Protein AF-A0A416MDM2-F1 (afdb_monomer_lite)

Sequence (92 aa):
MLSSFIDELPDDKDEFDVSVTRFFTDKKTKIMKEQTQVYHYMNPSKNIPHFKPLLDGKHLCVVQFRVLKIKTAPNTFEYIITNLPFSFDIND

Radius of gyration: 14.43 Å; chains: 1; bounding box: 38×26×38 Å

Foldseek 3Di:
DVVLCVVVDPPVDQKDKDKAKEKEFCDDDPVLVVCSPRYDYDPPVPDFPPVVVQCVPHGIDMAIKMWIWARPDVVDIDIDIGRGDPGDDPVD

Structure (mmCIF, N/CA/C/O backbone):
data_AF-A0A416MDM2-F1
#
_entry.id   AF-A0A416MDM2-F1
#
loop_
_atom_site.group_PDB
_atom_site.id
_atom_site.type_symbol
_atom_site.label_atom_id
_atom_site.label_alt_id
_atom_site.label_comp_id
_atom_site.label_asym_id
_atom_site.label_entity_id
_atom_site.label_seq_id
_atom_site.pdbx_PDB_ins_code
_atom_site.Cartn_x
_atom_site.Cartn_y
_atom_site.Cartn_z
_atom_site.occupancy
_atom_site.B_iso_or_equiv
_atom_site.auth_seq_id
_atom_site.auth_comp_id
_atom_site.auth_asym_id
_atom_site.auth_atom_id
_atom_site.pdbx_PDB_model_num
ATOM 1 N N . MET A 1 1 ? 5.781 6.316 1.324 1.00 58.03 1 MET A N 1
ATOM 2 C CA . MET A 1 1 ? 4.760 5.332 0.905 1.00 58.03 1 MET A CA 1
ATOM 3 C C . MET A 1 1 ? 5.366 4.034 0.364 1.00 58.03 1 MET A C 1
ATOM 5 O O . MET A 1 1 ? 5.153 3.006 0.980 1.00 58.03 1 MET A O 1
ATOM 9 N N . LEU A 1 2 ? 6.178 4.044 -0.704 1.00 58.00 2 LEU A N 1
ATOM 10 C CA . LEU A 1 2 ? 6.822 2.812 -1.215 1.00 58.00 2 LEU A CA 1
ATOM 11 C C . LEU A 1 2 ? 7.708 2.104 -0.185 1.00 58.00 2 LEU A C 1
ATOM 13 O O . LEU A 1 2 ? 7.712 0.881 -0.122 1.00 58.00 2 LEU A O 1
ATOM 17 N N . SER A 1 3 ? 8.381 2.871 0.678 1.00 61.19 3 SER A N 1
ATOM 18 C CA . SER A 1 3 ? 9.244 2.333 1.731 1.00 61.19 3 SER A CA 1
ATOM 19 C C . SER A 1 3 ? 8.543 1.377 2.697 1.00 61.19 3 SER A C 1
ATOM 21 O O . SER A 1 3 ? 9.184 0.462 3.195 1.00 61.19 3 SER A O 1
ATOM 23 N N . SER A 1 4 ? 7.236 1.538 2.937 1.00 64.56 4 SER A N 1
ATOM 24 C CA . SER A 1 4 ? 6.479 0.616 3.796 1.00 64.56 4 SER A CA 1
ATOM 25 C C . SER A 1 4 ? 6.079 -0.689 3.107 1.00 64.56 4 SER A C 1
ATOM 27 O O . SER A 1 4 ? 5.450 -1.529 3.743 1.00 64.56 4 SER A O 1
ATOM 29 N N . PHE A 1 5 ? 6.379 -0.838 1.816 1.00 67.06 5 PHE A N 1
ATOM 30 C CA . PHE A 1 5 ? 6.051 -2.022 1.022 1.00 67.06 5 PHE A CA 1
ATOM 31 C C . PHE A 1 5 ? 7.291 -2.773 0.536 1.00 67.06 5 PHE A C 1
ATOM 33 O O . PHE A 1 5 ? 7.130 -3.864 0.008 1.00 67.06 5 PHE A O 1
ATOM 40 N N . ILE A 1 6 ? 8.497 -2.223 0.731 1.00 66.50 6 ILE A N 1
ATOM 41 C CA . ILE A 1 6 ? 9.763 -2.776 0.213 1.00 66.50 6 ILE A CA 1
ATOM 42 C C . ILE A 1 6 ? 9.911 -4.263 0.554 1.00 66.50 6 ILE A C 1
ATOM 44 O O . ILE A 1 6 ? 10.185 -5.061 -0.331 1.00 66.50 6 ILE A O 1
ATOM 48 N N . ASP A 1 7 ? 9.615 -4.655 1.794 1.00 70.31 7 ASP A N 1
ATOM 49 C CA . ASP A 1 7 ? 9.768 -6.045 2.245 1.00 70.31 7 ASP A CA 1
ATOM 50 C C . ASP A 1 7 ? 8.808 -7.047 1.561 1.00 70.31 7 ASP A C 1
ATOM 52 O O . ASP A 1 7 ? 8.988 -8.255 1.694 1.00 70.31 7 ASP A O 1
ATOM 56 N N . GLU A 1 8 ? 7.765 -6.579 0.862 1.00 74.31 8 GLU A N 1
ATOM 57 C CA . GLU A 1 8 ? 6.802 -7.429 0.134 1.00 74.31 8 GLU A CA 1
ATOM 58 C C . GLU A 1 8 ? 7.019 -7.433 -1.378 1.00 74.31 8 GLU A C 1
ATOM 60 O O . GLU A 1 8 ? 6.451 -8.273 -2.082 1.00 74.31 8 GLU A O 1
ATOM 65 N N . LEU A 1 9 ? 7.790 -6.476 -1.895 1.00 84.50 9 LEU A N 1
ATOM 66 C CA . LEU A 1 9 ? 8.044 -6.372 -3.321 1.00 84.50 9 LEU A CA 1
ATOM 67 C C . LEU A 1 9 ? 9.135 -7.381 -3.710 1.00 84.50 9 LEU A C 1
ATOM 69 O O . LEU A 1 9 ? 10.101 -7.560 -2.968 1.00 84.50 9 LEU A O 1
ATOM 73 N N . PRO A 1 10 ? 9.012 -8.059 -4.865 1.00 84.62 10 PRO A N 1
ATOM 74 C CA . PRO A 1 10 ? 10.026 -8.990 -5.342 1.00 84.62 10 PRO A CA 1
ATOM 75 C C . PRO A 1 10 ? 11.201 -8.199 -5.935 1.00 84.62 10 PRO A C 1
ATOM 77 O O . PRO A 1 10 ? 11.411 -8.164 -7.148 1.00 84.62 10 PRO A O 1
ATOM 80 N N . ASP A 1 11 ? 11.933 -7.502 -5.065 1.00 78.00 11 ASP A N 1
ATOM 81 C CA . ASP A 1 11 ? 13.035 -6.605 -5.419 1.00 78.00 11 ASP A CA 1
ATOM 82 C C . ASP A 1 11 ? 14.235 -7.348 -6.024 1.00 78.00 11 ASP A C 1
ATOM 84 O O . ASP A 1 11 ? 15.047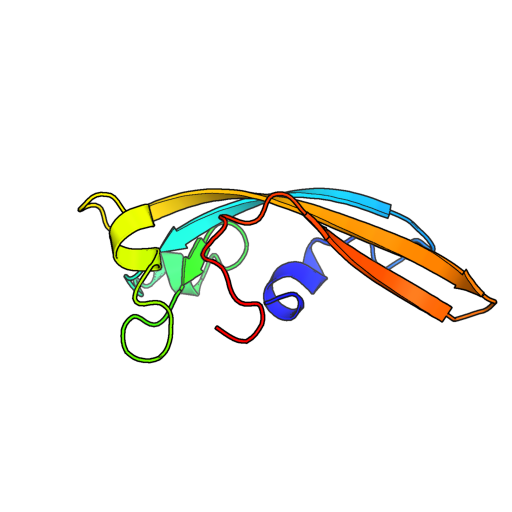 -6.733 -6.721 1.00 78.00 11 ASP A O 1
ATOM 88 N N . ASP A 1 12 ? 14.300 -8.669 -5.830 1.00 86.44 12 ASP A N 1
ATOM 89 C CA . ASP A 1 12 ? 15.238 -9.588 -6.478 1.00 86.44 12 ASP A CA 1
ATOM 90 C C . ASP A 1 12 ? 15.006 -9.719 -7.991 1.00 86.44 12 ASP A C 1
ATOM 92 O O . ASP A 1 12 ? 15.905 -10.138 -8.723 1.00 86.44 12 ASP A O 1
ATOM 96 N N . LYS A 1 13 ? 13.819 -9.342 -8.478 1.00 88.94 13 LYS A N 1
ATOM 97 C CA . LYS A 1 13 ? 13.480 -9.379 -9.900 1.00 88.94 13 LYS A CA 1
ATOM 98 C C . LYS A 1 13 ? 13.767 -8.043 -10.566 1.00 88.94 13 LYS A C 1
ATOM 100 O O . LYS A 1 13 ? 13.494 -6.972 -10.020 1.00 88.94 13 LYS A O 1
ATOM 105 N N . ASP A 1 14 ? 14.261 -8.116 -11.797 1.00 90.88 14 ASP A N 1
ATOM 106 C CA . ASP A 1 14 ? 14.447 -6.941 -12.651 1.00 90.88 14 ASP A CA 1
ATOM 107 C C . ASP A 1 14 ? 13.114 -6.244 -12.951 1.00 90.88 14 ASP A C 1
ATOM 109 O O . ASP A 1 14 ? 13.049 -5.018 -12.981 1.00 90.88 14 ASP A O 1
ATOM 113 N N . GLU A 1 15 ? 12.047 -7.022 -13.122 1.00 93.19 15 GLU A N 1
ATOM 114 C CA . GLU A 1 15 ? 10.715 -6.517 -13.426 1.00 93.19 15 GLU A CA 1
ATOM 115 C C . GLU A 1 15 ? 9.659 -7.282 -12.639 1.00 93.19 15 GLU A C 1
ATOM 117 O O . GLU A 1 15 ? 9.762 -8.497 -12.429 1.00 93.19 15 GLU A O 1
ATOM 122 N N . PHE A 1 16 ? 8.623 -6.566 -12.215 1.00 94.06 16 PHE A N 1
ATOM 123 C CA . PHE A 1 16 ? 7.462 -7.171 -11.582 1.00 94.06 16 PHE A CA 1
ATOM 124 C C . PHE A 1 16 ? 6.214 -6.312 -11.739 1.00 94.06 16 PHE A C 1
ATOM 126 O O . PHE A 1 16 ? 6.278 -5.104 -11.951 1.00 94.06 16 PHE A O 1
ATOM 133 N N . ASP A 1 17 ? 5.069 -6.958 -11.564 1.00 93.88 17 ASP A N 1
ATOM 134 C CA . ASP A 1 17 ? 3.751 -6.342 -11.498 1.00 93.88 17 ASP A CA 1
ATOM 135 C C . ASP A 1 17 ? 2.969 -7.074 -10.414 1.00 93.88 17 ASP A C 1
ATOM 137 O O . ASP A 1 17 ? 2.648 -8.258 -10.548 1.00 93.88 17 ASP A O 1
ATOM 141 N N . VAL A 1 18 ? 2.747 -6.392 -9.295 1.00 91.62 18 VAL A N 1
ATOM 142 C CA . VAL A 1 18 ? 2.114 -6.981 -8.118 1.00 91.62 18 VAL A CA 1
ATOM 143 C C . VAL A 1 18 ? 0.931 -6.142 -7.676 1.00 91.62 18 VAL A C 1
ATOM 145 O O . VAL A 1 18 ? 0.958 -4.912 -7.697 1.00 91.62 18 VAL A O 1
ATOM 148 N N . SER A 1 19 ? -0.126 -6.825 -7.247 1.00 91.25 19 SER A N 1
ATOM 149 C CA . SER A 1 19 ? -1.255 -6.191 -6.571 1.00 91.25 19 SER A CA 1
ATOM 150 C C . SER A 1 19 ? -1.035 -6.246 -5.067 1.00 91.25 19 SER A C 1
ATOM 152 O O . SER A 1 19 ? -0.840 -7.321 -4.506 1.00 91.25 19 SER A O 1
ATOM 154 N N . VAL A 1 20 ? -1.110 -5.093 -4.415 1.00 88.31 20 VAL A N 1
ATOM 155 C CA . VAL A 1 20 ? -0.967 -4.943 -2.969 1.00 88.31 20 VAL A CA 1
ATOM 156 C C . VAL A 1 20 ? -2.329 -4.596 -2.386 1.00 88.31 20 VAL A C 1
ATOM 158 O O . VAL A 1 20 ? -3.028 -3.721 -2.893 1.00 88.31 20 VAL A O 1
ATOM 161 N N . THR A 1 21 ? -2.709 -5.284 -1.309 1.00 90.00 21 THR A N 1
ATOM 162 C CA . THR A 1 21 ? -3.911 -4.971 -0.527 1.00 90.00 21 THR A CA 1
ATOM 163 C C . THR A 1 21 ? -3.503 -4.573 0.882 1.00 90.00 21 THR A C 1
ATOM 165 O O . THR A 1 21 ? -2.728 -5.271 1.539 1.00 90.00 21 THR A O 1
ATOM 168 N N . ARG A 1 22 ? -4.025 -3.443 1.354 1.00 88.44 22 ARG A N 1
ATOM 169 C CA . ARG A 1 22 ? -3.711 -2.886 2.670 1.00 88.44 22 ARG A CA 1
ATOM 170 C C . ARG A 1 22 ? -4.934 -2.284 3.331 1.00 8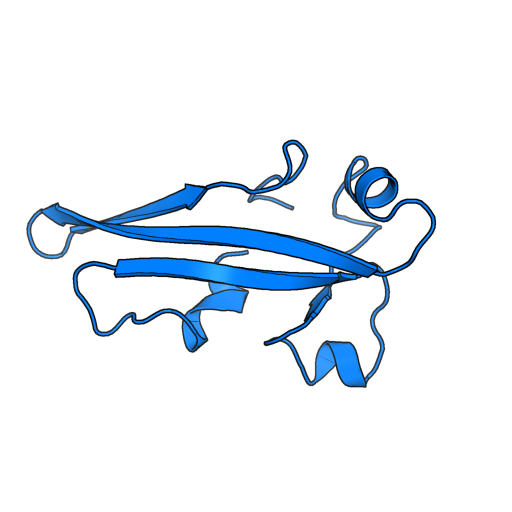8.44 22 ARG A C 1
ATOM 172 O O . ARG A 1 22 ? -5.801 -1.715 2.675 1.00 88.44 22 ARG A O 1
ATOM 179 N N . PHE A 1 23 ? -4.958 -2.368 4.652 1.00 89.94 23 PHE A N 1
ATOM 180 C CA . PHE A 1 23 ? -5.912 -1.664 5.485 1.00 89.94 23 PHE A CA 1
ATOM 181 C C . PHE A 1 23 ? -5.315 -0.332 5.927 1.00 89.94 23 PHE A C 1
ATOM 183 O O . PHE A 1 23 ? -4.383 -0.290 6.730 1.00 89.94 23 PHE A O 1
ATOM 190 N N . PHE A 1 24 ? -5.860 0.764 5.423 1.00 88.00 24 PHE A N 1
ATOM 191 C CA . PHE A 1 24 ? -5.457 2.100 5.824 1.00 88.00 24 PHE A CA 1
ATOM 192 C C . PHE A 1 24 ? -6.273 2.548 7.035 1.00 88.00 24 PHE A C 1
ATOM 194 O O . PHE A 1 24 ? -7.486 2.354 7.074 1.00 88.00 24 PHE A O 1
ATOM 201 N N . THR A 1 25 ? -5.612 3.135 8.032 1.00 87.44 25 THR A N 1
ATOM 202 C CA . THR A 1 25 ? -6.210 3.494 9.328 1.00 87.44 25 THR A CA 1
ATOM 203 C C . THR A 1 25 ? -5.742 4.863 9.807 1.00 87.44 25 THR A C 1
ATOM 205 O O . THR A 1 25 ? -4.576 5.217 9.647 1.00 87.44 25 THR A O 1
ATOM 208 N N . ASP A 1 26 ? -6.636 5.615 10.450 1.00 87.00 26 ASP A N 1
ATOM 209 C CA . ASP A 1 26 ? -6.313 6.836 11.202 1.00 87.00 26 ASP A CA 1
ATOM 210 C C . ASP A 1 26 ? -6.018 6.561 12.689 1.00 87.00 26 ASP A C 1
ATOM 212 O O . ASP A 1 26 ? -5.653 7.462 13.448 1.00 87.00 26 ASP A O 1
ATOM 216 N N . LYS A 1 27 ? -6.157 5.303 13.125 1.00 87.50 27 LYS A N 1
ATOM 217 C CA . LYS A 1 27 ? -5.838 4.840 14.478 1.00 87.50 27 LYS A CA 1
ATOM 218 C C . LYS A 1 27 ? -4.495 4.134 14.527 1.00 87.50 27 LYS A C 1
ATOM 220 O O . LYS A 1 27 ? -4.135 3.370 13.637 1.00 87.50 27 LYS A O 1
ATOM 225 N N . LYS A 1 28 ? -3.781 4.336 15.636 1.00 84.75 28 LYS A N 1
ATOM 226 C CA . LYS A 1 28 ? -2.441 3.784 15.874 1.00 84.75 28 LYS A CA 1
ATOM 227 C C . LYS A 1 28 ? -2.419 2.831 17.074 1.00 84.75 28 LYS A C 1
ATOM 229 O O . LYS A 1 28 ? -1.763 3.099 18.084 1.00 84.75 28 LYS A O 1
ATOM 234 N N . THR A 1 29 ? -3.174 1.736 16.982 1.00 88.75 29 THR A N 1
ATOM 235 C CA . THR A 1 29 ? -3.206 0.689 18.024 1.00 88.75 29 THR A CA 1
ATOM 236 C C . THR A 1 29 ? -1.899 -0.115 18.056 1.00 88.75 29 THR A C 1
ATOM 238 O O . THR A 1 29 ? -1.081 -0.008 17.144 1.00 88.75 29 THR A O 1
ATOM 241 N N . LYS A 1 30 ? -1.682 -0.925 19.103 1.00 89.69 30 LYS A N 1
ATOM 242 C CA . LYS A 1 30 ? -0.493 -1.791 19.209 1.00 89.69 30 LYS A CA 1
ATOM 243 C C . LYS A 1 30 ? -0.401 -2.777 18.035 1.00 89.69 30 LYS A C 1
ATOM 245 O O . LYS A 1 30 ? 0.620 -2.805 17.363 1.00 89.69 30 LYS A O 1
ATOM 250 N N . ILE A 1 31 ? -1.503 -3.463 17.723 1.00 87.25 31 ILE A N 1
ATOM 251 C CA . ILE A 1 31 ? -1.584 -4.428 16.613 1.00 87.25 31 ILE A CA 1
ATOM 252 C C . ILE A 1 31 ? -1.247 -3.753 15.277 1.00 87.25 31 ILE A C 1
ATOM 254 O O . ILE A 1 31 ? -0.422 -4.254 14.526 1.00 87.25 31 ILE A O 1
ATOM 258 N N . MET A 1 32 ? -1.800 -2.565 15.015 1.00 86.62 32 MET A N 1
ATOM 259 C CA . MET A 1 32 ? -1.539 -1.819 13.774 1.00 86.62 32 MET A CA 1
ATOM 260 C C . MET A 1 32 ? -0.086 -1.345 13.637 1.00 86.62 32 MET A C 1
ATOM 262 O O . MET A 1 32 ? 0.383 -1.129 12.527 1.00 86.62 32 MET A O 1
ATOM 266 N N . LYS A 1 33 ? 0.625 -1.142 14.753 1.00 83.69 33 LYS A N 1
ATOM 267 C CA . LYS A 1 33 ? 2.058 -0.810 14.733 1.00 83.69 33 LYS A CA 1
ATOM 268 C C . LYS A 1 33 ? 2.927 -2.041 14.490 1.00 83.69 33 LYS A C 1
ATOM 270 O O . LYS A 1 33 ? 3.985 -1.908 13.895 1.00 83.69 33 LYS A O 1
ATOM 275 N N . GLU A 1 34 ? 2.506 -3.195 14.999 1.00 87.12 34 GLU A N 1
ATOM 276 C CA . GLU A 1 34 ? 3.248 -4.458 14.901 1.00 87.12 34 GLU A CA 1
ATOM 277 C C . GLU A 1 34 ? 3.016 -5.162 13.555 1.00 87.12 34 GLU A C 1
ATOM 279 O O . GLU A 1 34 ? 3.879 -5.899 13.092 1.00 87.12 34 GLU A O 1
ATOM 284 N N . GLN A 1 35 ? 1.878 -4.910 12.905 1.00 86.75 35 GLN A N 1
ATOM 285 C CA . GLN A 1 35 ? 1.491 -5.490 11.618 1.00 86.75 35 GLN A CA 1
ATOM 286 C C . GLN A 1 35 ? 1.462 -4.408 10.526 1.00 86.75 35 GLN A C 1
ATOM 288 O O . GLN A 1 35 ? 0.399 -3.959 10.104 1.00 86.75 35 GLN A O 1
ATOM 293 N N . THR A 1 36 ? 2.644 -3.954 10.101 1.00 82.19 36 THR A N 1
ATOM 294 C CA . THR A 1 36 ? 2.820 -2.944 9.030 1.00 82.19 36 THR A CA 1
ATOM 295 C C . THR A 1 36 ? 2.597 -3.515 7.626 1.00 82.19 36 THR A C 1
ATOM 297 O O . THR A 1 36 ? 2.135 -2.828 6.709 1.00 82.19 36 THR A O 1
ATOM 300 N N . GLN A 1 37 ? 2.873 -4.810 7.481 1.00 82.44 37 GLN A N 1
ATOM 301 C CA . GLN A 1 37 ? 2.237 -5.669 6.485 1.00 82.44 37 GLN A CA 1
ATOM 302 C C . GLN A 1 37 ? 0.779 -5.778 6.905 1.00 82.44 37 GLN A C 1
ATOM 304 O O . GLN A 1 37 ? 0.580 -5.927 8.081 1.00 82.44 37 GLN A O 1
ATOM 309 N N . VAL A 1 38 ? -0.272 -5.742 6.102 1.00 87.62 38 VAL A N 1
ATOM 310 C CA . VAL A 1 38 ? -1.674 -5.568 6.591 1.00 87.62 38 VAL A CA 1
ATOM 311 C C . VAL A 1 38 ? -2.060 -4.110 6.872 1.00 87.62 38 VAL A C 1
ATOM 313 O O . VAL A 1 38 ? -2.904 -3.615 6.125 1.00 87.62 38 VAL A O 1
ATOM 316 N N . TYR A 1 39 ? -1.511 -3.406 7.874 1.00 88.25 39 TYR A N 1
ATOM 317 C CA . TYR A 1 39 ? -1.991 -2.058 8.239 1.00 88.25 39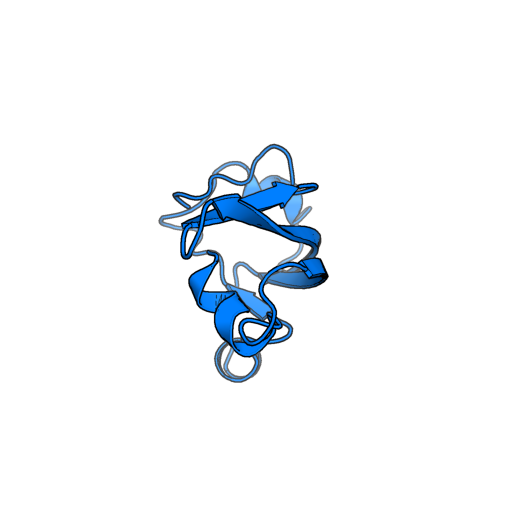 TYR A CA 1
ATOM 318 C C . TYR A 1 39 ? -1.053 -0.925 7.824 1.00 88.25 39 TYR A C 1
ATOM 320 O O . TYR A 1 39 ? 0.141 -0.938 8.107 1.00 88.25 39 TYR A O 1
ATOM 328 N N . HIS A 1 40 ? -1.626 0.126 7.242 1.00 86.25 40 HIS A N 1
ATOM 329 C CA . HIS A 1 40 ? -0.923 1.368 6.953 1.00 86.25 40 HIS A CA 1
ATOM 330 C C . HIS A 1 40 ? -1.571 2.534 7.709 1.00 86.25 40 HIS A C 1
ATOM 332 O O . HIS A 1 40 ? -2.739 2.866 7.508 1.00 86.25 40 HIS A O 1
ATOM 338 N N . TYR A 1 41 ? -0.821 3.144 8.625 1.00 84.94 41 TYR A N 1
ATOM 339 C CA . TYR A 1 41 ? -1.307 4.278 9.408 1.00 84.94 41 TYR A CA 1
ATOM 340 C C . TYR A 1 41 ? -1.128 5.586 8.637 1.00 84.94 41 TYR A C 1
ATOM 342 O O . TYR A 1 41 ? 0.004 5.979 8.360 1.00 84.94 41 TYR A O 1
ATOM 350 N N . MET A 1 42 ? -2.228 6.299 8.396 1.00 80.81 42 MET A N 1
ATOM 351 C CA . MET A 1 42 ? -2.203 7.672 7.896 1.00 80.81 42 MET A CA 1
ATOM 352 C C . MET A 1 42 ? -2.327 8.633 9.063 1.00 80.81 42 MET A C 1
ATOM 354 O O . MET A 1 42 ? -3.249 8.531 9.870 1.00 80.81 42 MET A O 1
ATOM 358 N N . ASN A 1 43 ? -1.400 9.584 9.162 1.00 76.50 43 ASN A N 1
ATOM 359 C CA . ASN A 1 43 ? -1.449 10.577 10.220 1.00 76.50 43 ASN A CA 1
ATOM 360 C C . ASN A 1 43 ? -2.508 11.654 9.919 1.00 76.50 43 ASN A C 1
ATOM 362 O O . ASN A 1 43 ? -2.233 12.514 9.089 1.00 76.50 43 ASN A O 1
ATOM 366 N N . PRO A 1 44 ? -3.624 11.751 10.665 1.00 70.31 44 PRO A N 1
ATOM 367 C CA . PRO A 1 44 ? -4.705 12.695 10.345 1.00 70.31 44 PRO A CA 1
ATOM 368 C C . PRO A 1 44 ? -4.309 14.170 10.467 1.00 70.31 44 PRO A C 1
ATOM 370 O O . PRO A 1 44 ? -5.023 15.044 9.985 1.00 70.31 44 PRO A O 1
ATOM 373 N N . SER A 1 45 ? -3.213 14.449 11.182 1.00 67.31 45 SER A N 1
ATOM 374 C CA . SER A 1 45 ? -2.695 15.803 11.425 1.00 67.31 45 SER A CA 1
ATOM 375 C C . SER A 1 45 ? -1.717 16.297 10.363 1.00 67.31 45 SER A C 1
ATOM 377 O O . SER A 1 45 ? -1.462 17.495 10.291 1.00 67.31 45 SER A O 1
ATOM 379 N N . LYS A 1 46 ? -1.144 15.385 9.574 1.00 66.50 46 LYS A N 1
ATOM 380 C CA . LYS A 1 46 ? -0.206 15.720 8.495 1.00 66.50 46 LYS A CA 1
ATOM 381 C C . LYS A 1 46 ? -0.763 15.367 7.123 1.00 66.50 46 LYS A C 1
ATOM 383 O O . LYS A 1 46 ? -0.423 16.036 6.162 1.00 66.50 46 LYS A O 1
ATOM 388 N N . ASN A 1 47 ? -1.643 14.369 7.076 1.00 59.59 47 ASN A N 1
ATOM 389 C CA . ASN A 1 47 ? -1.976 13.651 5.868 1.00 59.59 47 ASN A CA 1
ATOM 390 C C . ASN A 1 47 ? -3.506 13.614 5.706 1.00 59.59 47 ASN A C 1
ATOM 392 O O . ASN A 1 47 ? -4.232 12.968 6.468 1.00 59.59 47 ASN A O 1
ATOM 396 N N . ILE A 1 48 ? -3.931 14.259 4.620 1.00 60.91 48 ILE A N 1
ATOM 397 C CA . ILE A 1 48 ? -5.130 13.998 3.822 1.00 60.91 48 ILE A CA 1
ATOM 398 C C . ILE A 1 48 ? -6.496 14.526 4.346 1.00 60.91 48 ILE A C 1
ATOM 400 O O . ILE A 1 48 ? -7.277 13.793 4.968 1.00 60.91 48 ILE A O 1
ATOM 404 N N . PRO A 1 49 ? -6.910 15.744 3.928 1.00 60.53 49 PRO A N 1
ATOM 405 C CA . PRO A 1 49 ? -8.313 16.194 3.962 1.00 60.53 49 PRO A CA 1
ATOM 406 C C . PRO A 1 49 ? -9.284 15.187 3.323 1.00 60.53 49 PRO A C 1
ATOM 408 O O . PRO A 1 49 ? -10.442 15.075 3.714 1.00 60.53 49 PRO A O 1
ATOM 411 N N . HIS A 1 50 ? -8.786 14.428 2.353 1.00 69.94 50 HIS A N 1
ATOM 412 C CA . HIS A 1 50 ? -9.531 13.472 1.549 1.00 69.94 50 HIS A CA 1
ATOM 413 C C . HIS A 1 50 ? -9.507 12.009 2.044 1.00 69.94 50 HIS A C 1
ATOM 415 O O . HIS A 1 50 ? -10.322 11.208 1.593 1.00 69.94 50 HIS A O 1
ATOM 421 N N . PHE A 1 51 ? -8.657 11.645 3.012 1.00 76.75 51 PHE A N 1
ATOM 422 C CA . PHE A 1 51 ? -8.655 10.297 3.596 1.00 76.75 51 PHE A CA 1
ATOM 423 C C . PHE A 1 51 ? -9.819 10.109 4.549 1.00 76.75 51 PHE A C 1
ATOM 425 O O . PHE A 1 51 ? -10.417 9.041 4.593 1.00 76.75 51 PHE A O 1
ATOM 432 N N . LYS A 1 52 ? -10.186 11.164 5.283 1.00 78.12 52 LYS A N 1
ATOM 433 C CA . LYS A 1 52 ? -11.368 11.138 6.149 1.00 78.12 52 LYS A CA 1
ATOM 434 C C . LYS A 1 52 ? -12.643 10.765 5.374 1.00 78.12 52 LYS A C 1
ATOM 436 O O . LYS A 1 52 ? -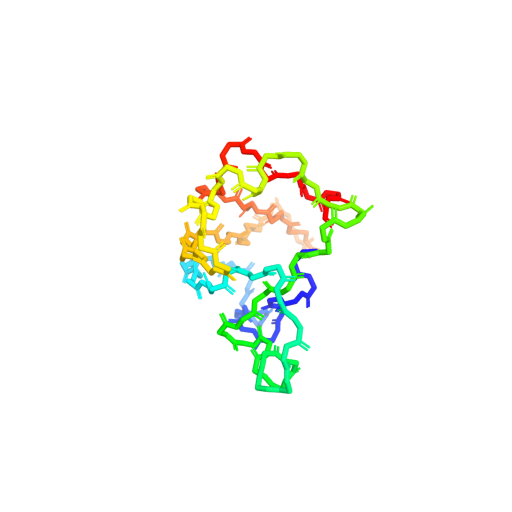13.352 9.882 5.846 1.00 78.12 52 LYS A O 1
ATOM 441 N N . PRO A 1 53 ? -12.915 11.347 4.189 1.00 80.06 53 PRO A N 1
ATOM 442 C CA . PRO A 1 53 ? -13.948 10.846 3.287 1.00 80.06 53 PRO A CA 1
ATOM 443 C C . PRO A 1 53 ? -13.800 9.365 2.914 1.00 80.06 53 PRO A C 1
ATOM 445 O O . PRO A 1 53 ? -14.787 8.641 2.953 1.00 80.06 53 PRO A O 1
ATOM 448 N N . LEU A 1 54 ? -12.585 8.893 2.603 1.00 79.88 54 LEU A N 1
ATOM 449 C CA . LEU A 1 54 ? -12.331 7.491 2.233 1.00 79.88 54 LEU A CA 1
ATOM 450 C C . LEU A 1 54 ? -12.639 6.501 3.370 1.00 79.88 54 LEU A C 1
ATOM 452 O O . LEU A 1 54 ? -12.987 5.349 3.117 1.00 79.88 54 LEU A O 1
ATOM 456 N N . LEU A 1 55 ? -12.508 6.940 4.620 1.00 84.00 55 LEU A N 1
ATOM 457 C CA . LEU A 1 55 ? -12.859 6.140 5.787 1.00 84.00 55 LEU A CA 1
ATOM 458 C C . LEU A 1 55 ? -14.374 5.983 5.979 1.00 84.00 55 LEU A C 1
ATOM 460 O O . LEU A 1 55 ? -14.779 5.071 6.695 1.00 84.00 55 LEU A O 1
ATOM 464 N N . ASP A 1 56 ? -15.205 6.839 5.371 1.00 83.50 56 ASP A N 1
ATOM 465 C CA . ASP A 1 56 ? -16.674 6.773 5.446 1.00 83.50 56 ASP A CA 1
ATOM 466 C C . ASP A 1 56 ? -17.200 6.668 6.895 1.00 83.50 56 ASP A C 1
ATOM 468 O O . ASP A 1 56 ? -17.960 5.776 7.271 1.00 83.50 56 ASP A O 1
ATOM 472 N N . GLY A 1 57 ? -16.678 7.528 7.777 1.00 82.69 57 GLY A N 1
ATOM 473 C CA . GLY A 1 57 ? -17.018 7.530 9.207 1.00 82.69 57 GLY A CA 1
ATOM 474 C C . GLY A 1 57 ? -16.482 6.33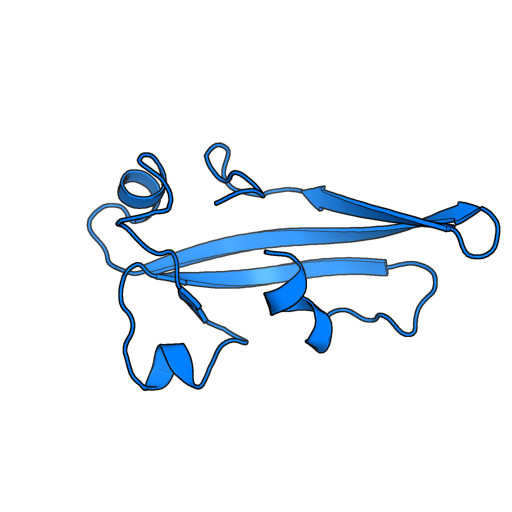5 10.010 1.00 82.69 57 GLY A C 1
ATOM 475 O O . GLY A 1 57 ? -16.709 6.258 11.218 1.00 82.69 57 GLY A O 1
ATOM 476 N N . LYS A 1 58 ? -15.751 5.413 9.374 1.00 86.12 58 LYS A N 1
ATOM 477 C CA . LYS A 1 58 ? -15.011 4.331 10.034 1.00 86.12 58 LYS A CA 1
ATOM 478 C C . LYS A 1 58 ? -13.594 4.800 10.388 1.00 86.12 58 LYS A C 1
ATOM 480 O O . LYS A 1 58 ? -13.220 5.949 10.193 1.00 86.12 58 LYS A O 1
ATOM 485 N N . HIS A 1 59 ? -12.795 3.881 10.920 1.00 88.25 59 HIS A N 1
ATOM 486 C CA . HIS A 1 59 ? -11.372 4.092 11.229 1.00 88.25 59 HIS A CA 1
ATOM 487 C C . HIS A 1 59 ? -10.449 3.209 10.387 1.00 88.25 59 HIS A C 1
ATOM 489 O O . HIS A 1 59 ? -9.274 3.039 10.700 1.00 88.25 59 HIS A O 1
ATOM 495 N N . LEU A 1 60 ? -11.014 2.561 9.368 1.00 89.19 60 LEU A N 1
ATOM 496 C CA . LEU A 1 60 ? -10.327 1.588 8.542 1.00 89.19 60 LEU A CA 1
ATOM 497 C C . LEU A 1 60 ? -10.956 1.561 7.149 1.00 89.19 60 LEU A C 1
ATOM 499 O O . LEU A 1 60 ? -12.179 1.456 7.042 1.00 89.19 60 LEU A O 1
ATOM 503 N N . CYS A 1 61 ? -10.138 1.573 6.103 1.00 88.38 61 CYS A N 1
ATOM 504 C CA . CYS A 1 61 ? -10.567 1.277 4.739 1.00 88.38 61 CYS A CA 1
ATOM 505 C C . CYS A 1 61 ? -9.597 0.296 4.072 1.00 88.38 61 CYS A C 1
ATOM 507 O O . CYS A 1 61 ? -8.408 0.265 4.387 1.00 88.38 61 CYS A O 1
ATOM 509 N N . VAL A 1 62 ? -10.113 -0.538 3.170 1.00 89.31 62 VAL A N 1
ATOM 510 C CA . VAL A 1 62 ? -9.280 -1.421 2.346 1.00 89.31 62 VAL A CA 1
ATOM 511 C C . VAL A 1 62 ? -8.903 -0.668 1.086 1.00 89.31 62 VAL A C 1
ATOM 513 O O . VAL A 1 62 ? -9.771 -0.122 0.408 1.00 89.31 62 VAL A O 1
ATOM 516 N N . VAL A 1 63 ? -7.618 -0.673 0.762 1.00 87.12 63 VAL A N 1
ATOM 517 C CA . VAL A 1 63 ? -7.090 -0.118 -0.478 1.00 87.12 63 VAL A CA 1
ATOM 518 C C . VAL A 1 63 ? -6.332 -1.216 -1.201 1.00 87.12 63 VAL A C 1
ATOM 520 O O . VAL A 1 63 ? -5.457 -1.869 -0.626 1.00 87.12 63 VAL A O 1
ATOM 523 N N . GLN A 1 64 ? -6.680 -1.404 -2.469 1.00 89.44 64 GLN A N 1
ATOM 524 C CA . GLN A 1 64 ? -5.969 -2.278 -3.383 1.00 89.44 64 GLN A CA 1
ATOM 525 C C . GLN A 1 64 ? -5.340 -1.422 -4.474 1.00 89.44 64 GLN A C 1
ATOM 527 O O . GLN A 1 64 ? -6.040 -0.700 -5.177 1.00 89.44 64 GLN A O 1
ATOM 532 N N . PHE A 1 65 ? -4.028 -1.520 -4.620 1.00 89.06 65 PHE A N 1
ATOM 533 C CA . PHE A 1 65 ? -3.262 -0.792 -5.625 1.00 89.06 65 PHE A CA 1
ATOM 534 C C . PHE A 1 65 ? -2.261 -1.736 -6.284 1.00 89.06 65 PHE A C 1
ATOM 536 O O . PHE A 1 65 ? -2.037 -2.851 -5.813 1.00 89.06 65 PHE A O 1
ATOM 543 N N . ARG A 1 66 ? -1.676 -1.317 -7.401 1.00 91.38 66 ARG A N 1
ATOM 544 C CA . ARG A 1 66 ? -0.644 -2.096 -8.094 1.00 91.38 66 ARG A CA 1
ATOM 545 C C . ARG A 1 66 ? 0.683 -1.381 -8.020 1.00 91.38 66 ARG A C 1
ATOM 547 O O . ARG A 1 66 ? 0.710 -0.160 -8.142 1.00 91.38 66 ARG A O 1
ATOM 554 N N . VAL A 1 67 ? 1.753 -2.148 -7.866 1.00 91.19 67 VAL A N 1
ATOM 555 C CA . VAL A 1 67 ? 3.131 -1.669 -7.959 1.00 91.19 67 VAL A CA 1
ATOM 556 C C . VAL A 1 67 ? 3.803 -2.416 -9.095 1.00 91.19 67 VAL A C 1
ATOM 558 O O . VAL A 1 67 ? 3.833 -3.646 -9.112 1.00 91.19 67 VAL A O 1
ATOM 561 N N . LEU A 1 68 ? 4.326 -1.654 -10.043 1.00 92.44 68 LEU A N 1
ATOM 562 C CA . LEU A 1 68 ? 5.072 -2.160 -11.176 1.00 92.44 68 LEU A CA 1
ATOM 563 C C . LEU A 1 68 ? 6.511 -1.686 -11.049 1.00 92.44 68 LEU A C 1
ATOM 565 O O . LEU A 1 68 ? 6.734 -0.519 -10.739 1.00 92.44 68 LEU A O 1
ATOM 569 N N . LYS A 1 69 ? 7.459 -2.575 -11.323 1.00 93.31 69 LYS A N 1
ATOM 570 C CA . LYS A 1 69 ? 8.864 -2.255 -11.564 1.00 93.31 69 LYS A CA 1
ATOM 571 C C . LYS A 1 69 ? 9.156 -2.612 -13.012 1.00 93.31 69 LYS A C 1
ATOM 573 O O . LYS A 1 69 ? 8.996 -3.769 -13.395 1.00 93.31 69 LYS A O 1
ATOM 578 N N . ILE A 1 70 ? 9.539 -1.619 -13.799 1.00 94.44 70 ILE A N 1
ATOM 579 C CA . ILE A 1 70 ? 9.779 -1.730 -15.238 1.00 94.44 70 ILE A CA 1
ATOM 580 C C . ILE A 1 70 ? 11.247 -1.417 -15.489 1.00 94.44 70 ILE A C 1
ATOM 582 O O . ILE A 1 70 ? 11.754 -0.396 -15.021 1.00 94.44 70 ILE A O 1
ATOM 586 N N . LYS A 1 71 ? 11.944 -2.274 -16.232 1.00 94.75 71 LYS A N 1
ATOM 587 C CA . LYS A 1 71 ? 13.348 -2.047 -16.576 1.00 94.75 71 LYS A CA 1
ATOM 588 C C . LYS A 1 71 ? 13.424 -1.183 -17.827 1.00 94.75 71 LYS A C 1
ATOM 590 O O . LYS A 1 71 ? 13.032 -1.607 -18.908 1.00 94.75 71 LYS A O 1
ATOM 595 N N . THR A 1 72 ? 13.956 0.027 -17.695 1.00 95.44 72 THR A N 1
ATOM 596 C CA . THR A 1 72 ? 14.016 0.990 -18.808 1.00 95.44 72 THR A CA 1
ATOM 597 C C . THR A 1 72 ? 15.380 1.026 -19.493 1.00 95.44 72 THR A C 1
ATOM 599 O O . THR A 1 72 ? 15.465 1.324 -20.683 1.00 95.44 72 THR A O 1
ATOM 602 N N . ALA A 1 73 ? 16.451 0.674 -18.777 1.00 94.81 73 ALA A N 1
ATOM 603 C CA . ALA A 1 73 ? 17.810 0.552 -19.306 1.00 94.81 73 ALA A CA 1
ATOM 604 C C . ALA A 1 73 ? 18.654 -0.389 -18.413 1.00 94.81 73 ALA A C 1
ATOM 606 O O . ALA A 1 73 ? 18.178 -0.836 -17.363 1.00 94.81 73 ALA A O 1
ATOM 607 N N . PRO A 1 74 ? 19.914 -0.720 -18.770 1.00 93.88 74 PRO A N 1
ATOM 608 C CA 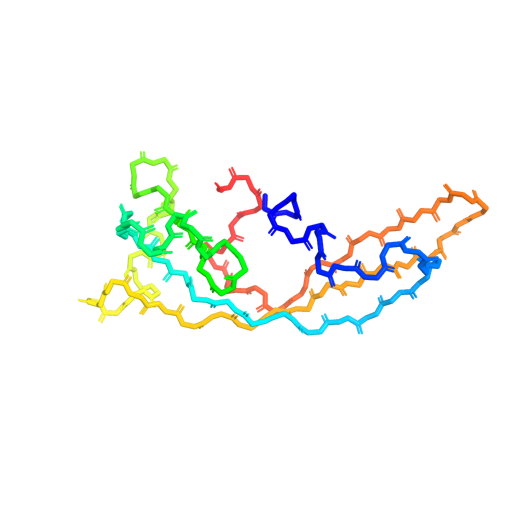. PRO A 1 74 ? 20.805 -1.452 -17.871 1.00 93.88 74 PRO A CA 1
ATOM 609 C C . PRO A 1 74 ? 20.900 -0.764 -16.500 1.00 93.88 74 PRO A C 1
ATOM 611 O O . PRO A 1 74 ? 21.189 0.428 -16.420 1.00 93.88 74 PRO A O 1
ATOM 614 N N . ASN A 1 75 ? 20.630 -1.515 -15.427 1.00 88.81 75 ASN A N 1
ATOM 615 C CA . ASN A 1 75 ? 20.603 -1.034 -14.037 1.00 88.81 75 ASN A CA 1
ATOM 616 C C . ASN A 1 75 ? 19.676 0.172 -13.774 1.00 88.81 75 ASN A C 1
ATOM 618 O O . ASN A 1 75 ? 19.857 0.869 -12.779 1.00 88.81 75 ASN A O 1
ATOM 622 N N . THR A 1 76 ? 18.700 0.428 -14.650 1.00 93.31 76 THR A N 1
ATOM 623 C CA . THR A 1 76 ? 17.748 1.538 -14.516 1.00 93.31 76 THR A CA 1
ATOM 624 C C . THR A 1 76 ? 16.329 0.988 -14.504 1.00 93.31 76 THR A C 1
ATOM 626 O O . THR A 1 76 ? 15.949 0.215 -15.387 1.00 93.31 76 THR A O 1
ATOM 629 N N . PHE A 1 77 ? 15.556 1.397 -13.500 1.00 92.12 77 PHE A N 1
ATOM 630 C CA . PHE A 1 77 ? 14.204 0.909 -13.262 1.00 92.12 77 PHE A CA 1
ATOM 631 C C . PHE A 1 77 ? 13.259 2.073 -12.988 1.00 92.12 77 PHE A C 1
ATOM 633 O O . PHE A 1 77 ? 13.610 3.012 -12.273 1.00 92.12 77 PHE A O 1
ATOM 640 N N . GLU A 1 78 ? 12.049 1.980 -13.520 1.00 92.38 78 GLU A N 1
ATOM 641 C CA . GLU A 1 78 ? 10.933 2.851 -13.181 1.00 92.38 78 GLU A CA 1
ATOM 642 C C . GLU A 1 78 ? 9.926 2.090 -12.329 1.00 92.38 78 GLU A C 1
ATOM 644 O O . GLU A 1 78 ? 9.630 0.922 -12.583 1.00 92.38 78 GLU A O 1
ATOM 649 N N . TYR A 1 79 ? 9.389 2.771 -11.319 1.00 89.38 79 TYR A N 1
ATOM 650 C CA . TYR A 1 79 ? 8.342 2.230 -10.467 1.00 89.38 79 TYR A CA 1
ATOM 651 C C . TYR A 1 79 ? 7.044 2.988 -10.716 1.00 89.38 79 TYR A C 1
ATOM 653 O O . TYR A 1 79 ? 7.005 4.212 -10.595 1.00 89.38 79 TYR A O 1
ATOM 661 N N . ILE A 1 80 ? 5.975 2.263 -11.032 1.00 89.62 80 ILE A N 1
ATOM 662 C CA . ILE A 1 80 ? 4.651 2.842 -11.260 1.00 89.62 80 ILE A CA 1
ATOM 663 C C . ILE A 1 80 ? 3.697 2.294 -10.210 1.00 89.62 80 ILE A C 1
ATOM 665 O O . ILE A 1 80 ? 3.564 1.081 -10.052 1.00 89.62 80 ILE A O 1
ATOM 669 N N . ILE A 1 81 ? 3.000 3.194 -9.516 1.00 87.00 81 ILE A N 1
ATOM 670 C CA . ILE A 1 81 ? 1.896 2.830 -8.632 1.00 87.00 81 ILE A CA 1
ATOM 671 C C . ILE A 1 81 ? 0.589 3.222 -9.309 1.00 87.00 81 ILE A C 1
ATOM 673 O O . ILE A 1 81 ? 0.414 4.371 -9.707 1.00 87.00 81 ILE A O 1
ATOM 677 N N . THR A 1 82 ? -0.333 2.273 -9.446 1.00 88.75 82 THR A N 1
ATOM 678 C CA . THR A 1 82 ? -1.647 2.516 -10.062 1.00 88.75 82 THR A CA 1
ATOM 679 C C . THR A 1 82 ? -2.778 2.057 -9.154 1.00 88.75 82 THR A C 1
ATOM 681 O O . THR A 1 82 ? -2.556 1.319 -8.194 1.00 88.75 82 THR A O 1
ATOM 684 N N . ASN A 1 83 ? -4.001 2.496 -9.459 1.00 87.31 83 ASN A N 1
ATOM 685 C CA . ASN A 1 83 ? -5.214 2.195 -8.691 1.00 87.31 83 ASN A CA 1
ATOM 686 C C . ASN A 1 83 ? -5.171 2.692 -7.236 1.00 87.31 83 ASN A C 1
ATOM 688 O O . ASN A 1 83 ? -5.898 2.188 -6.383 1.00 87.31 83 ASN A O 1
ATOM 692 N N . LEU A 1 84 ? -4.347 3.702 -6.946 1.00 81.94 84 LEU A N 1
ATOM 693 C CA . LEU A 1 84 ? -4.494 4.451 -5.706 1.00 81.94 84 LEU A CA 1
ATOM 694 C C . LEU A 1 84 ? -5.811 5.242 -5.743 1.00 81.94 84 LEU A C 1
ATOM 696 O O . LEU A 1 84 ? -6.225 5.694 -6.816 1.00 81.94 84 LEU A O 1
ATOM 700 N N . PRO A 1 85 ? -6.477 5.433 -4.591 1.00 76.69 85 PRO A N 1
ATOM 701 C CA . PRO A 1 85 ? -7.609 6.340 -4.498 1.00 76.69 85 PRO A CA 1
ATOM 702 C C . PRO A 1 85 ? -7.222 7.709 -5.067 1.00 76.69 85 PRO A C 1
ATOM 704 O O . PRO A 1 85 ? -6.119 8.182 -4.812 1.00 76.69 85 PRO A O 1
ATOM 707 N N . PHE A 1 86 ? -8.129 8.364 -5.801 1.00 65.75 86 PHE A N 1
ATOM 708 C CA . PHE A 1 86 ? -7.889 9.665 -6.460 1.00 65.75 86 PHE A CA 1
ATOM 709 C C . PHE A 1 86 ? -7.283 10.730 -5.532 1.00 65.75 86 PHE A C 1
ATOM 711 O O . PHE A 1 86 ? -6.656 11.685 -5.972 1.00 65.75 86 PHE A O 1
ATOM 718 N N . SER A 1 87 ? -7.486 10.560 -4.233 1.00 62.81 87 SER A N 1
ATOM 719 C CA . SER A 1 87 ? -7.087 11.495 -3.209 1.00 62.81 87 SER A CA 1
ATOM 720 C C . SER A 1 87 ? -5.825 11.118 -2.429 1.00 62.81 87 SER A C 1
ATOM 722 O O . SER A 1 87 ? -5.633 11.625 -1.324 1.00 62.81 87 SER A O 1
ATOM 724 N N . PHE A 1 88 ? -5.047 10.163 -2.931 1.00 64.25 88 PHE A N 1
ATOM 725 C CA . PHE A 1 88 ? -3.785 9.732 -2.343 1.00 64.25 88 PHE A CA 1
ATOM 726 C C . PHE A 1 88 ? -2.634 10.503 -2.997 1.00 64.25 88 PHE A C 1
ATOM 728 O O . PHE A 1 88 ? -2.356 10.296 -4.178 1.00 64.25 88 PHE A O 1
ATOM 735 N N . ASP A 1 89 ? -1.969 11.380 -2.244 1.00 58.91 89 ASP A N 1
ATOM 736 C CA . ASP A 1 89 ? -0.699 11.976 -2.661 1.00 58.91 89 ASP A CA 1
ATOM 737 C C . ASP A 1 89 ? 0.455 11.084 -2.179 1.00 58.91 89 ASP A C 1
ATOM 739 O O . ASP A 1 89 ? 0.432 10.552 -1.073 1.00 58.91 89 ASP A O 1
ATOM 743 N N . ILE A 1 90 ? 1.483 10.899 -3.007 1.00 52.97 90 ILE A N 1
ATOM 744 C CA . ILE A 1 90 ? 2.685 10.141 -2.630 1.00 52.97 90 ILE A CA 1
ATOM 745 C C . ILE A 1 90 ? 3.526 10.873 -1.567 1.00 52.97 90 ILE A C 1
ATOM 747 O O . ILE A 1 90 ? 4.382 10.251 -0.929 1.00 52.97 90 ILE A O 1
ATOM 751 N N . ASN A 1 91 ? 3.288 12.181 -1.410 1.00 51.91 91 ASN A N 1
ATOM 752 C CA . ASN A 1 91 ? 3.892 13.059 -0.413 1.00 51.91 91 ASN A CA 1
ATOM 753 C C . ASN A 1 91 ? 3.118 13.094 0.918 1.00 51.91 91 ASN A C 1
ATOM 755 O O . ASN A 1 91 ? 3.666 13.615 1.892 1.00 51.91 91 ASN A O 1
ATOM 759 N N . ASP A 1 92 ? 1.892 12.552 0.964 1.00 49.28 92 ASP A N 1
ATOM 760 C CA . ASP A 1 92 ? 1.185 12.235 2.214 1.00 49.28 92 ASP A CA 1
ATOM 761 C C . ASP A 1 92 ? 1.812 10.976 2.856 1.00 49.28 92 ASP A C 1
ATOM 763 O O . ASP A 1 92 ? 2.201 11.035 4.046 1.00 49.28 92 ASP A O 1
#

pLDDT: mean 81.62, std 11.72, range [49.28, 95.44]

Secondary structure (DSSP, 8-state):
-GGGTGGGS-TTSSSEEEEEEEEEES---HHHHH-TTTEEE--TTTS-TTHHHHHTTSSEEEEEEEEEEEEEETTEEEEEEES--TT--TT-